Protein AF-N9P8R0-F1 (afdb_monomer)

Sequence (116 aa):
MLSPTLLALCLLIISNCFMTLAWYGHLKILHDAPIWQAILFSWCIALLEYSFMIPATKLLNQHGWSLGEMKITQEVVTLLVFVPFMIFVFKQPFKLDYIWAMLCLMGCVYFVFRHQ

Radius of gyration: 15.9 Å; Cα contacts (8 Å, |Δi|>4): 98; chains: 1; bounding box: 42×32×38 Å

Secondary structure (DSSP, 8-state):
---HHHHHHHHHHHHHHHHHHHHHHHHHHSTTS-HHHHHHHHHHHHHHHHHHHHHHHHHHHHTT--HHHHHHHHHHHHHHHHHHHHHHTS-PPP-THHHHHHHHHHHHHHHHHTT-

Structure (mmCIF, N/CA/C/O backbone):
data_AF-N9P8R0-F1
#
_entry.id   AF-N9P8R0-F1
#
loop_
_atom_site.group_PDB
_atom_site.id
_atom_site.type_symbol
_atom_site.label_atom_id
_atom_site.label_alt_id
_atom_site.label_comp_id
_atom_site.label_asym_id
_atom_site.label_entity_id
_atom_site.label_seq_id
_atom_site.pdbx_PDB_ins_code
_atom_site.Cartn_x
_atom_site.Cartn_y
_atom_site.Cartn_z
_atom_site.occupancy
_atom_site.B_iso_or_equiv
_atom_site.auth_seq_id
_atom_site.auth_comp_id
_atom_site.auth_asym_id
_atom_site.auth_atom_id
_atom_site.pdbx_PDB_model_num
ATOM 1 N N . MET A 1 1 ? -10.981 20.663 9.350 1.00 57.78 1 MET A N 1
ATOM 2 C CA . MET A 1 1 ? -9.962 19.765 9.937 1.00 57.78 1 MET A CA 1
ATOM 3 C C . MET A 1 1 ? -10.252 18.362 9.431 1.00 57.78 1 MET A C 1
ATOM 5 O O . MET A 1 1 ? -11.414 17.981 9.456 1.00 57.78 1 MET A O 1
ATOM 9 N N . LEU A 1 2 ? -9.263 17.650 8.882 1.00 70.94 2 LEU A N 1
ATOM 10 C CA . LEU A 1 2 ? -9.466 16.276 8.402 1.00 70.94 2 LEU A CA 1
ATOM 11 C C . LEU A 1 2 ? -9.808 15.379 9.604 1.00 70.94 2 LEU A C 1
ATOM 13 O O . LEU A 1 2 ? -9.200 15.551 10.661 1.00 70.94 2 LEU A O 1
ATOM 17 N N . SER A 1 3 ? -10.764 14.454 9.473 1.00 88.19 3 SER A N 1
ATOM 18 C CA . SER A 1 3 ? -11.025 13.508 10.562 1.00 88.19 3 SER A CA 1
ATOM 19 C C . SER A 1 3 ? -9.781 12.630 10.785 1.00 88.19 3 SER A C 1
ATOM 21 O O . SER A 1 3 ? -9.109 12.270 9.812 1.00 88.19 3 SER A O 1
ATOM 23 N N . PRO A 1 4 ? -9.442 12.274 12.036 1.00 87.69 4 PRO A N 1
ATOM 24 C CA . PRO A 1 4 ? -8.257 11.467 12.330 1.00 87.69 4 PRO A CA 1
ATOM 25 C C . PRO A 1 4 ? -8.222 10.136 11.567 1.00 87.69 4 PRO A C 1
ATOM 27 O O . PRO A 1 4 ? -7.179 9.732 11.060 1.00 87.69 4 PRO A O 1
ATOM 30 N N . THR A 1 5 ? -9.377 9.496 11.389 1.00 91.88 5 THR A N 1
ATOM 31 C CA . THR A 1 5 ? -9.510 8.270 10.593 1.00 91.88 5 THR A CA 1
ATOM 32 C C . THR A 1 5 ? -9.188 8.499 9.117 1.00 91.88 5 THR A C 1
ATOM 34 O O . THR A 1 5 ? -8.459 7.711 8.521 1.00 91.88 5 THR A O 1
ATOM 37 N N . LEU A 1 6 ? -9.672 9.595 8.520 1.00 93.81 6 LEU A N 1
ATOM 38 C CA . LEU A 1 6 ? -9.372 9.921 7.124 1.00 93.81 6 LEU A CA 1
ATOM 39 C C . LEU A 1 6 ? -7.881 10.227 6.936 1.00 93.81 6 LEU A C 1
ATOM 41 O O . LEU A 1 6 ? -7.286 9.791 5.954 1.00 93.81 6 LEU A O 1
ATOM 45 N N . LEU A 1 7 ? -7.260 10.911 7.902 1.00 95.62 7 LEU A N 1
ATOM 46 C CA . LEU A 1 7 ? -5.815 11.135 7.896 1.00 95.62 7 LEU A CA 1
ATOM 47 C C . LEU A 1 7 ? -5.048 9.810 7.927 1.00 95.62 7 LEU A C 1
ATOM 49 O O . LEU A 1 7 ? -4.136 9.621 7.126 1.00 95.62 7 LEU A O 1
ATOM 53 N N . ALA A 1 8 ? -5.438 8.882 8.803 1.00 96.12 8 ALA A N 1
ATOM 54 C CA . ALA A 1 8 ? -4.820 7.564 8.867 1.00 96.12 8 ALA A CA 1
ATOM 55 C C . ALA A 1 8 ? -4.968 6.789 7.550 1.00 96.12 8 ALA A C 1
ATOM 57 O O . ALA A 1 8 ? -3.988 6.223 7.080 1.00 96.12 8 ALA A O 1
ATOM 58 N N . LEU A 1 9 ? -6.143 6.809 6.912 1.00 96.50 9 LEU A N 1
ATOM 59 C CA . LEU A 1 9 ? -6.349 6.160 5.611 1.00 96.50 9 LEU A CA 1
ATOM 60 C C . LEU A 1 9 ? -5.449 6.755 4.520 1.00 96.50 9 LEU A C 1
ATOM 62 O O . LEU A 1 9 ? -4.824 6.004 3.774 1.00 96.50 9 LEU A O 1
ATOM 66 N N . CYS A 1 10 ? -5.314 8.083 4.457 1.00 96.94 10 CYS A N 1
ATOM 67 C CA . CYS A 1 10 ? -4.383 8.730 3.530 1.00 96.94 10 CYS A CA 1
ATOM 68 C C . CYS A 1 10 ? -2.933 8.283 3.775 1.00 96.94 10 CYS A C 1
ATOM 70 O O . CYS A 1 10 ? -2.215 7.971 2.827 1.00 96.94 10 CYS A O 1
ATOM 72 N N . LEU A 1 11 ? -2.510 8.210 5.041 1.00 97.44 11 LEU A N 1
ATOM 73 C CA . LEU A 1 11 ? -1.178 7.728 5.411 1.00 97.44 11 LEU A CA 1
ATOM 74 C C . LEU A 1 11 ? -0.977 6.252 5.037 1.00 97.44 11 LEU A C 1
ATOM 76 O O . LEU A 1 11 ? 0.088 5.907 4.531 1.00 97.44 11 LEU A O 1
ATOM 80 N N . LEU A 1 12 ? -1.989 5.397 5.227 1.00 97.81 12 LEU A N 1
ATOM 81 C CA . LEU A 1 12 ? -1.944 3.992 4.811 1.00 97.81 12 LEU A CA 1
ATOM 82 C C . LEU A 1 12 ? -1.805 3.858 3.293 1.00 97.81 12 LEU A C 1
ATOM 84 O O . LEU A 1 12 ? -1.004 3.050 2.840 1.00 97.81 12 LEU A O 1
ATOM 88 N N . ILE A 1 13 ? -2.527 4.661 2.507 1.00 98.06 13 ILE A N 1
ATOM 89 C CA . ILE A 1 13 ? -2.414 4.655 1.040 1.00 98.06 13 ILE A CA 1
ATOM 90 C C . ILE A 1 13 ? -1.000 5.060 0.611 1.00 98.06 13 ILE A C 1
ATOM 92 O O . ILE A 1 13 ? -0.380 4.365 -0.191 1.00 98.06 13 ILE A O 1
ATOM 96 N N . ILE A 1 14 ? -0.464 6.148 1.176 1.00 97.88 14 ILE A N 1
ATOM 97 C CA . ILE A 1 14 ? 0.902 6.611 0.884 1.00 97.88 14 ILE A CA 1
ATOM 98 C C . ILE A 1 14 ? 1.927 5.538 1.267 1.00 97.88 14 ILE A C 1
ATOM 100 O O . ILE A 1 14 ? 2.801 5.210 0.466 1.00 97.88 14 ILE A O 1
ATOM 104 N N . SER A 1 15 ? 1.797 4.965 2.465 1.00 98.19 15 SER A N 1
ATOM 105 C CA . SER A 1 15 ? 2.637 3.863 2.936 1.00 98.19 15 SER A CA 1
ATOM 106 C C . SER A 1 15 ? 2.600 2.691 1.954 1.00 98.19 15 SER A C 1
ATOM 108 O O . SER A 1 15 ? 3.643 2.222 1.509 1.00 98.19 15 SER A O 1
ATOM 110 N N . ASN A 1 16 ? 1.410 2.291 1.507 1.00 98.19 16 ASN A N 1
ATOM 111 C CA . ASN A 1 16 ? 1.247 1.156 0.612 1.00 98.19 16 ASN A CA 1
ATOM 112 C C . ASN A 1 16 ? 1.828 1.387 -0.794 1.00 98.19 16 ASN A C 1
ATOM 114 O O . ASN A 1 16 ? 2.343 0.455 -1.414 1.00 98.19 16 ASN A O 1
ATOM 118 N N . CYS A 1 17 ? 1.825 2.630 -1.287 1.00 97.44 17 CYS A N 1
ATOM 119 C CA . CYS A 1 17 ? 2.546 2.981 -2.511 1.00 97.44 17 CYS A CA 1
ATOM 120 C C . CYS A 1 17 ? 4.049 2.697 -2.362 1.00 97.44 17 CYS A C 1
ATOM 122 O O . CYS A 1 17 ? 4.646 2.082 -3.247 1.00 97.44 17 CYS A O 1
ATOM 124 N N . PHE A 1 18 ? 4.655 3.090 -1.235 1.00 97.69 18 PHE A N 1
ATOM 125 C CA . PHE A 1 18 ? 6.057 2.780 -0.943 1.00 97.69 18 PHE A CA 1
ATOM 126 C C . PHE A 1 18 ? 6.289 1.280 -0.744 1.00 97.69 18 PHE A C 1
ATOM 128 O O . PHE A 1 18 ? 7.241 0.756 -1.315 1.00 97.69 18 PHE A O 1
ATOM 135 N N . MET A 1 19 ? 5.398 0.575 -0.040 1.00 97.69 19 MET A N 1
ATOM 136 C CA . MET A 1 19 ? 5.453 -0.886 0.111 1.00 97.69 19 MET A CA 1
ATOM 137 C C . MET A 1 19 ? 5.494 -1.582 -1.255 1.00 97.69 19 MET A C 1
ATOM 139 O O . MET A 1 19 ? 6.378 -2.387 -1.542 1.00 97.69 19 MET A O 1
ATOM 143 N N . THR A 1 20 ? 4.568 -1.216 -2.143 1.00 96.88 20 THR A N 1
ATOM 144 C CA . THR A 1 20 ? 4.455 -1.789 -3.488 1.00 96.88 20 THR A CA 1
ATOM 145 C C . THR A 1 20 ? 5.710 -1.509 -4.324 1.00 96.88 20 THR A C 1
ATOM 147 O O . THR A 1 20 ? 6.206 -2.391 -5.030 1.00 96.88 20 THR A O 1
ATOM 150 N N . LEU A 1 21 ? 6.279 -0.304 -4.213 1.00 95.81 21 LEU A N 1
ATOM 151 C CA . LEU A 1 21 ? 7.545 0.045 -4.860 1.00 95.81 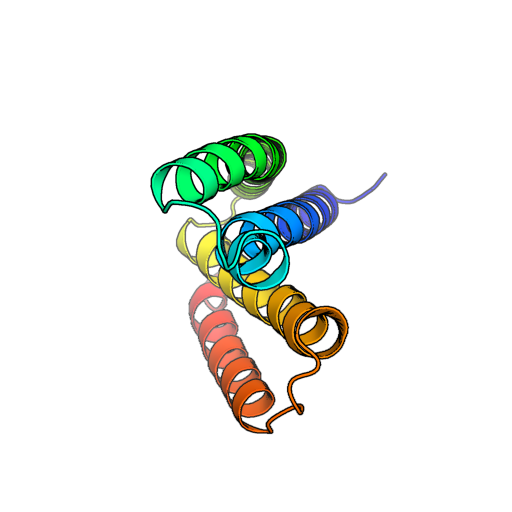21 LEU A CA 1
ATOM 152 C C . LEU A 1 21 ? 8.732 -0.737 -4.286 1.00 95.81 21 LEU A C 1
ATOM 154 O O . LEU A 1 21 ? 9.561 -1.210 -5.061 1.00 95.81 21 LEU A O 1
ATOM 158 N N . ALA A 1 22 ? 8.811 -0.903 -2.965 1.00 96.12 22 ALA A N 1
ATOM 159 C CA . ALA A 1 22 ? 9.861 -1.681 -2.316 1.00 96.12 22 ALA A CA 1
ATOM 160 C C . ALA A 1 22 ? 9.810 -3.149 -2.763 1.00 96.12 22 ALA A C 1
ATOM 162 O O . ALA A 1 22 ? 10.829 -3.734 -3.115 1.00 96.12 22 ALA A O 1
ATOM 163 N N . TRP A 1 23 ? 8.618 -3.744 -2.811 1.00 96.00 23 TRP A N 1
ATOM 164 C CA . TRP A 1 23 ? 8.470 -5.167 -3.114 1.00 96.00 23 TRP A CA 1
ATOM 165 C C . TRP A 1 23 ? 8.648 -5.483 -4.595 1.00 96.00 23 TRP A C 1
ATOM 167 O O . TRP A 1 23 ? 9.247 -6.502 -4.927 1.00 96.00 23 TRP A O 1
ATOM 177 N N . TYR A 1 24 ? 8.156 -4.625 -5.492 1.00 95.38 24 TYR A N 1
ATOM 178 C CA . TYR A 1 24 ? 8.090 -4.947 -6.921 1.00 95.38 24 TYR A CA 1
ATOM 179 C C . TYR A 1 24 ? 8.895 -4.003 -7.813 1.00 95.38 24 TYR A C 1
ATOM 181 O O . TYR A 1 24 ? 9.247 -4.376 -8.927 1.00 95.38 24 TYR A O 1
ATOM 189 N N . GLY A 1 25 ? 9.226 -2.789 -7.369 1.00 92.56 25 GLY A N 1
ATOM 190 C CA . GLY A 1 25 ? 9.905 -1.791 -8.204 1.00 92.5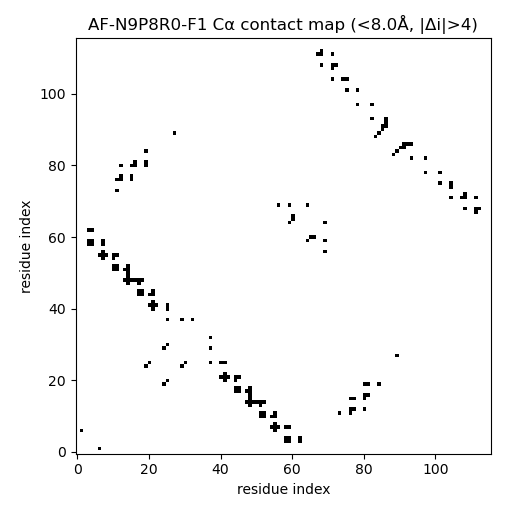6 25 GLY A CA 1
ATOM 191 C C . GLY A 1 25 ? 11.258 -2.266 -8.743 1.00 92.56 25 GLY A C 1
ATOM 192 O O . GLY A 1 25 ? 11.584 -2.015 -9.908 1.00 92.56 25 GLY A O 1
ATOM 193 N N . HIS A 1 26 ? 12.009 -3.026 -7.941 1.00 92.81 26 HIS A N 1
ATOM 194 C CA . HIS A 1 26 ? 13.291 -3.598 -8.354 1.00 92.81 26 HIS A CA 1
ATOM 195 C C . HIS A 1 26 ? 13.147 -4.574 -9.536 1.00 92.81 26 HIS A C 1
ATOM 197 O O . HIS A 1 26 ? 14.024 -4.602 -10.390 1.00 92.81 26 HIS A O 1
ATOM 203 N N . LEU A 1 27 ? 12.018 -5.287 -9.661 1.00 91.94 27 LEU A N 1
ATOM 204 C CA . LEU A 1 27 ? 11.763 -6.204 -10.782 1.00 91.94 27 LEU A CA 1
ATOM 205 C C . LEU A 1 27 ? 11.673 -5.480 -12.128 1.00 91.94 27 LEU A C 1
ATOM 207 O O . LEU A 1 27 ? 11.865 -6.094 -13.170 1.00 91.94 27 LEU A O 1
ATOM 211 N N . LYS A 1 28 ? 11.354 -4.182 -12.120 1.00 87.62 28 LYS A N 1
ATOM 212 C CA . LYS A 1 28 ? 11.259 -3.378 -13.340 1.00 87.62 28 LYS A CA 1
ATOM 213 C C . LYS A 1 28 ? 12.533 -2.581 -13.618 1.00 87.62 28 LYS A C 1
ATOM 215 O O . LYS A 1 28 ? 12.932 -2.463 -14.771 1.00 87.62 28 LYS A O 1
ATOM 220 N N . ILE A 1 29 ? 13.145 -2.004 -12.584 1.00 86.12 29 ILE A N 1
ATOM 221 C CA . ILE A 1 29 ? 14.240 -1.025 -12.728 1.00 86.12 29 ILE A CA 1
ATOM 222 C C . ILE A 1 29 ? 15.617 -1.672 -12.514 1.00 86.12 29 ILE A C 1
ATOM 224 O O . ILE A 1 29 ? 16.584 -1.281 -13.157 1.00 86.12 29 ILE A O 1
ATOM 228 N N . LEU A 1 30 ? 15.704 -2.674 -11.638 1.00 85.75 30 LEU A N 1
ATOM 229 C CA . LEU A 1 30 ? 16.936 -3.350 -11.218 1.00 85.75 30 LEU A CA 1
ATOM 230 C C . LEU A 1 30 ? 16.911 -4.848 -11.589 1.00 85.75 30 LEU A C 1
ATOM 232 O O . LEU A 1 30 ? 17.459 -5.673 -10.866 1.00 85.75 30 LEU A O 1
ATOM 236 N N . HIS A 1 31 ? 16.263 -5.215 -12.698 1.00 84.00 31 HIS A N 1
ATOM 237 C CA . HIS A 1 31 ? 16.056 -6.624 -13.062 1.00 84.00 31 HIS A CA 1
ATOM 238 C C . HIS A 1 31 ? 17.362 -7.405 -13.294 1.00 84.00 31 HIS A C 1
ATOM 240 O O . HIS A 1 31 ? 17.426 -8.579 -12.946 1.00 84.00 31 HIS A O 1
ATOM 246 N N . ASP A 1 32 ? 18.406 -6.741 -13.800 1.00 90.31 32 ASP A N 1
ATOM 247 C CA . ASP A 1 32 ? 19.745 -7.321 -13.990 1.00 90.31 32 ASP A CA 1
ATOM 248 C C . ASP A 1 32 ? 20.686 -7.089 -12.794 1.00 90.31 32 ASP A C 1
ATOM 250 O O . ASP A 1 32 ? 21.842 -7.522 -12.798 1.00 90.31 32 ASP A O 1
ATOM 254 N N . ALA A 1 33 ? 20.233 -6.361 -11.769 1.00 88.44 33 ALA A N 1
ATOM 255 C CA . ALA A 1 33 ? 21.074 -6.031 -10.631 1.00 88.44 33 ALA A CA 1
ATOM 256 C C . ALA A 1 33 ? 21.270 -7.253 -9.714 1.00 88.44 33 ALA A C 1
ATOM 258 O O . ALA A 1 33 ? 20.361 -8.070 -9.544 1.00 88.44 33 ALA A O 1
ATOM 259 N N . PRO A 1 34 ? 22.423 -7.364 -9.033 1.00 94.06 34 PRO A N 1
ATOM 260 C CA . PRO A 1 34 ? 22.618 -8.359 -7.989 1.00 94.06 34 PRO A CA 1
ATOM 261 C C . PRO A 1 34 ? 21.554 -8.252 -6.889 1.00 94.06 34 PRO A C 1
ATOM 263 O O . PRO A 1 34 ? 21.198 -7.152 -6.461 1.00 94.06 34 PRO A O 1
ATOM 266 N N . ILE A 1 35 ? 21.134 -9.396 -6.341 1.00 94.31 35 ILE A N 1
ATOM 267 C CA . ILE A 1 35 ? 20.098 -9.482 -5.293 1.00 94.31 35 ILE A CA 1
ATOM 268 C C . ILE A 1 35 ? 20.393 -8.551 -4.107 1.00 94.31 35 ILE A C 1
ATOM 270 O O . ILE A 1 35 ? 19.484 -7.918 -3.574 1.00 94.31 35 ILE A O 1
ATOM 274 N N . TRP A 1 36 ? 21.662 -8.410 -3.710 1.00 94.81 36 TRP A N 1
ATOM 275 C CA . TRP A 1 36 ? 22.037 -7.542 -2.591 1.00 94.81 36 TRP A CA 1
ATOM 276 C C . TRP A 1 36 ? 21.707 -6.060 -2.848 1.00 94.81 36 TRP A C 1
ATOM 278 O O . TRP A 1 36 ? 21.311 -5.362 -1.916 1.00 94.81 36 TRP A O 1
ATOM 288 N N . GLN A 1 37 ? 21.810 -5.586 -4.098 1.00 93.88 37 GLN A N 1
ATOM 289 C CA . GLN A 1 37 ? 21.448 -4.213 -4.470 1.00 93.88 37 GLN A CA 1
ATOM 290 C C . GLN A 1 37 ? 19.935 -4.019 -4.421 1.00 93.88 37 GLN A C 1
ATOM 292 O O . GLN A 1 37 ? 19.464 -3.022 -3.875 1.00 93.88 37 GLN A O 1
ATOM 297 N N . ALA A 1 38 ? 19.176 -4.994 -4.934 1.00 94.88 38 ALA A N 1
ATOM 298 C CA . ALA A 1 38 ? 17.719 -4.981 -4.864 1.00 94.88 38 ALA A CA 1
ATOM 299 C C . ALA A 1 38 ? 17.228 -4.949 -3.407 1.00 94.88 38 ALA A C 1
ATOM 301 O O . ALA A 1 38 ? 16.359 -4.141 -3.077 1.00 94.88 38 ALA A O 1
ATOM 302 N N . ILE A 1 39 ? 17.823 -5.754 -2.517 1.00 96.06 39 ILE A N 1
ATOM 303 C CA . ILE A 1 39 ? 17.496 -5.761 -1.082 1.00 96.06 39 ILE A CA 1
ATOM 304 C C . ILE A 1 39 ? 17.790 -4.398 -0.448 1.00 96.06 39 ILE A C 1
ATOM 306 O O . ILE A 1 39 ? 16.910 -3.829 0.196 1.00 96.06 39 ILE A O 1
ATOM 310 N N . LEU A 1 40 ? 18.996 -3.854 -0.650 1.00 96.12 40 LEU A N 1
ATOM 311 C CA . LEU A 1 40 ? 19.401 -2.586 -0.037 1.00 96.12 40 LEU A CA 1
ATOM 312 C C . LEU A 1 40 ? 18.504 -1.425 -0.490 1.00 96.12 40 LEU A C 1
ATOM 314 O O . LEU A 1 40 ? 18.039 -0.640 0.334 1.00 96.12 40 LEU A O 1
ATOM 318 N N . PHE A 1 41 ? 18.210 -1.349 -1.788 1.00 93.88 41 PHE A N 1
ATOM 319 C CA . PHE A 1 41 ? 17.315 -0.334 -2.338 1.00 93.88 41 PHE A CA 1
ATOM 320 C C . PHE A 1 41 ? 15.887 -0.468 -1.788 1.00 93.88 41 PHE A C 1
ATOM 322 O O . PHE A 1 41 ? 15.277 0.524 -1.385 1.00 93.88 41 PHE A O 1
ATOM 329 N N . SER A 1 42 ? 15.374 -1.698 -1.700 1.00 95.81 42 SER A N 1
ATOM 330 C CA . SER A 1 42 ? 14.043 -1.972 -1.144 1.00 95.81 42 SER A CA 1
ATOM 331 C C . SER A 1 42 ? 13.956 -1.581 0.332 1.00 95.81 42 SER A C 1
ATOM 333 O O . SER A 1 42 ? 12.947 -1.025 0.756 1.00 95.81 42 SER A O 1
ATOM 335 N N . TRP A 1 43 ? 15.021 -1.789 1.113 1.00 96.94 43 TRP A N 1
ATOM 336 C CA . TRP A 1 43 ? 15.099 -1.333 2.504 1.00 96.94 43 TRP A CA 1
ATOM 337 C C . TRP A 1 43 ? 15.056 0.189 2.632 1.00 96.94 43 TRP A C 1
ATOM 339 O O . TRP A 1 43 ? 14.339 0.702 3.489 1.00 96.94 43 TRP A O 1
ATOM 349 N N . CYS A 1 44 ? 15.762 0.926 1.768 1.00 96.31 44 CYS A N 1
ATOM 350 C CA . CYS A 1 44 ? 15.688 2.389 1.759 1.00 96.31 44 CYS A CA 1
ATOM 351 C C . CYS A 1 44 ? 14.255 2.888 1.519 1.00 96.31 44 CYS A C 1
ATOM 353 O O . CYS A 1 44 ? 13.819 3.837 2.169 1.00 96.31 44 CYS A O 1
ATOM 355 N N . ILE A 1 45 ? 13.505 2.231 0.629 1.00 96.94 45 ILE A N 1
ATOM 356 C CA . ILE A 1 45 ? 12.096 2.563 0.377 1.00 96.94 45 ILE A CA 1
ATOM 357 C C . ILE A 1 45 ? 11.211 2.150 1.560 1.00 96.94 45 ILE A C 1
ATOM 359 O O . ILE A 1 45 ? 10.344 2.923 1.967 1.00 96.94 45 ILE A O 1
ATOM 363 N N . ALA A 1 46 ? 11.447 0.978 2.151 1.00 97.12 46 ALA A N 1
ATOM 364 C CA . ALA A 1 46 ? 10.688 0.500 3.305 1.00 97.12 46 ALA A CA 1
ATOM 365 C C . ALA A 1 46 ? 10.796 1.461 4.506 1.00 97.12 46 ALA A C 1
ATOM 367 O O . ALA A 1 46 ? 9.833 1.651 5.242 1.00 97.12 46 ALA A O 1
ATOM 368 N N . LEU A 1 47 ? 11.930 2.148 4.694 1.00 97.19 47 LEU A N 1
ATOM 369 C CA . LEU A 1 47 ? 12.042 3.191 5.724 1.00 97.19 47 LEU A CA 1
ATOM 370 C C . LEU A 1 47 ? 11.029 4.335 5.518 1.00 97.19 47 LEU A C 1
ATOM 372 O O . LEU A 1 47 ? 10.438 4.822 6.488 1.00 97.19 47 LEU A O 1
ATOM 376 N N . LEU A 1 48 ? 10.783 4.742 4.267 1.00 96.88 48 LEU A N 1
ATOM 377 C CA . LEU A 1 48 ? 9.741 5.722 3.947 1.00 96.88 48 LEU A CA 1
ATOM 378 C C . LEU A 1 48 ? 8.347 5.145 4.196 1.00 96.88 48 LEU A C 1
ATOM 380 O O . LEU A 1 48 ? 7.543 5.803 4.847 1.00 96.88 48 LEU A O 1
ATOM 384 N N . GLU A 1 49 ? 8.079 3.910 3.766 1.00 97.69 49 GLU A N 1
ATOM 385 C CA . GLU A 1 49 ? 6.825 3.200 4.063 1.00 97.69 49 GLU A CA 1
ATOM 386 C C . GLU A 1 49 ? 6.494 3.242 5.565 1.00 97.69 49 GLU A C 1
ATOM 388 O O . GLU A 1 49 ? 5.396 3.675 5.942 1.00 97.69 49 GLU A O 1
ATOM 393 N N . TYR A 1 50 ? 7.446 2.852 6.423 1.00 97.62 50 TYR A N 1
ATOM 394 C CA . TYR A 1 50 ? 7.263 2.809 7.877 1.00 97.62 50 TYR A CA 1
ATOM 395 C C . TYR A 1 50 ? 7.035 4.189 8.495 1.00 97.62 50 TYR A C 1
ATOM 397 O O . TYR A 1 50 ? 6.287 4.308 9.471 1.00 97.62 50 TYR A O 1
ATOM 405 N N . SER A 1 51 ? 7.611 5.237 7.899 1.00 97.62 51 SER A N 1
ATOM 406 C CA . SER A 1 51 ? 7.420 6.623 8.341 1.00 97.62 51 SER A CA 1
ATOM 407 C C . SER A 1 51 ? 5.957 7.077 8.248 1.00 97.62 51 SER A C 1
ATOM 409 O O . SER A 1 51 ? 5.547 7.942 9.016 1.00 97.62 51 SER A O 1
ATOM 411 N N . PHE A 1 52 ? 5.151 6.469 7.367 1.00 97.75 52 PHE A N 1
ATOM 412 C CA . PHE A 1 52 ? 3.704 6.717 7.260 1.00 97.75 52 PHE A CA 1
ATOM 413 C C . PHE A 1 52 ? 2.863 5.630 7.945 1.00 97.75 52 PHE A C 1
ATOM 415 O O . PHE A 1 52 ? 1.844 5.938 8.569 1.00 97.75 52 PHE A O 1
ATOM 422 N N . MET A 1 53 ? 3.312 4.372 7.893 1.00 97.69 53 MET A N 1
ATOM 423 C CA . MET A 1 53 ? 2.634 3.220 8.499 1.00 97.69 53 MET A CA 1
ATOM 424 C C . MET A 1 53 ? 2.466 3.363 10.016 1.00 97.69 53 MET A C 1
ATOM 426 O O . MET A 1 53 ? 1.387 3.125 10.571 1.00 97.69 53 MET A O 1
ATOM 430 N N . ILE A 1 54 ? 3.546 3.747 10.705 1.00 97.75 54 ILE A N 1
ATOM 431 C CA . ILE A 1 54 ? 3.580 3.805 12.170 1.00 97.75 54 ILE A CA 1
ATOM 432 C C . ILE A 1 54 ? 2.661 4.922 12.697 1.00 97.75 54 ILE A C 1
ATOM 434 O O . ILE A 1 54 ? 1.848 4.641 13.581 1.00 97.75 54 ILE A O 1
ATOM 438 N N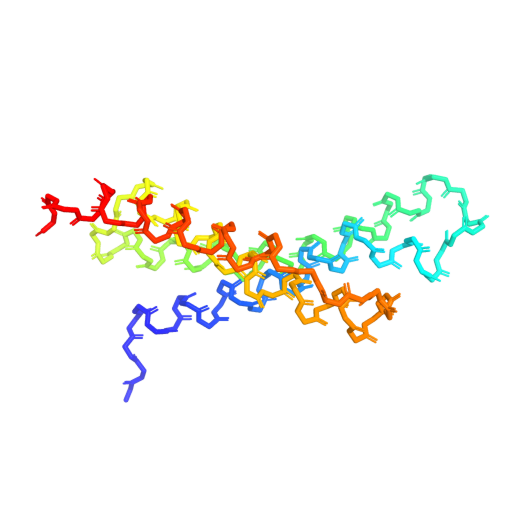 . PRO A 1 55 ? 2.694 6.163 12.167 1.00 97.31 55 PRO A N 1
ATOM 439 C CA . PRO A 1 55 ? 1.734 7.190 12.567 1.00 97.31 55 PRO A CA 1
ATOM 440 C C . PRO A 1 55 ? 0.280 6.814 12.269 1.00 97.31 55 PRO A C 1
ATOM 442 O O . PRO A 1 55 ? -0.583 7.078 13.104 1.00 97.31 55 PRO A O 1
ATOM 445 N N . ALA A 1 56 ? 0.002 6.177 11.125 1.00 97.25 56 ALA A N 1
ATOM 446 C CA . ALA A 1 56 ? -1.357 5.789 10.749 1.00 97.25 56 ALA A CA 1
ATOM 447 C C . ALA A 1 56 ? -1.969 4.794 11.743 1.00 97.25 56 ALA A C 1
ATOM 449 O O . ALA A 1 56 ? -3.054 5.024 12.275 1.00 97.25 56 ALA A O 1
ATOM 450 N N . THR A 1 57 ? -1.250 3.711 12.037 1.00 97.19 57 THR A N 1
ATOM 451 C CA . THR A 1 57 ? -1.713 2.675 12.974 1.00 97.19 57 THR A CA 1
ATOM 452 C C . THR A 1 57 ? -1.819 3.211 14.398 1.00 97.19 57 THR A C 1
ATOM 454 O O . THR A 1 57 ? -2.805 2.947 15.084 1.00 97.19 57 THR A O 1
ATOM 457 N N . LYS A 1 58 ? -0.871 4.052 14.830 1.00 96.88 58 LYS A N 1
ATOM 458 C CA . LYS A 1 58 ? -0.940 4.724 16.133 1.00 96.88 58 LYS A CA 1
ATOM 459 C C . LYS A 1 58 ? -2.170 5.626 16.250 1.00 96.88 58 LYS A C 1
ATOM 461 O O . LYS A 1 58 ? -2.822 5.615 17.292 1.00 96.88 58 LYS A O 1
ATOM 466 N N . LEU A 1 59 ? -2.503 6.370 15.194 1.00 96.44 59 LEU A N 1
ATOM 467 C CA . LEU A 1 59 ? -3.673 7.245 15.167 1.00 96.44 59 LEU A CA 1
ATOM 468 C C . LEU A 1 59 ? -4.978 6.444 15.226 1.00 96.44 59 LEU A C 1
ATOM 470 O O . LEU A 1 59 ? -5.853 6.788 16.013 1.00 96.44 59 LEU A O 1
ATOM 474 N N . LEU A 1 60 ? -5.096 5.356 14.460 1.00 95.50 60 LEU A N 1
ATOM 475 C CA . LEU A 1 60 ? -6.265 4.467 14.516 1.00 95.50 60 LEU A CA 1
ATOM 476 C C . LEU A 1 60 ? -6.430 3.841 15.906 1.00 95.50 60 LEU A C 1
ATOM 478 O O . LEU A 1 60 ? -7.528 3.856 16.459 1.00 95.50 60 LEU A O 1
ATOM 482 N N . ASN A 1 61 ? -5.334 3.379 16.515 1.00 95.75 61 ASN A N 1
ATOM 483 C CA . ASN A 1 61 ? -5.353 2.801 17.859 1.00 95.75 61 ASN A CA 1
ATOM 484 C C . ASN A 1 61 ? -5.849 3.803 18.914 1.00 95.75 61 ASN A C 1
ATOM 486 O O . ASN A 1 61 ? -6.634 3.455 19.790 1.00 95.75 61 ASN A O 1
ATOM 490 N N . GLN A 1 62 ? -5.437 5.072 18.812 1.00 95.00 62 GLN A N 1
ATOM 491 C CA . GLN A 1 62 ? -5.922 6.143 19.693 1.00 95.00 62 GLN A CA 1
ATOM 492 C C . GLN A 1 62 ? -7.428 6.412 19.552 1.00 95.00 62 GLN A C 1
ATOM 494 O O . GLN A 1 62 ? -8.031 6.948 20.476 1.00 95.00 62 GLN A O 1
ATOM 499 N N . HIS A 1 63 ? -8.032 6.030 18.424 1.00 92.69 63 HIS A N 1
ATOM 500 C CA . HIS A 1 63 ? -9.457 6.201 18.136 1.00 92.69 63 HIS A CA 1
ATOM 501 C C . HIS A 1 63 ? -10.263 4.908 18.333 1.00 92.69 63 HIS A C 1
ATOM 503 O O . HIS A 1 63 ? -11.377 4.802 17.829 1.00 92.69 63 HIS A O 1
ATOM 509 N N . GLY A 1 64 ? -9.713 3.931 19.062 1.00 92.81 64 GLY A N 1
ATOM 510 C CA . GLY A 1 64 ? -10.438 2.729 19.478 1.00 92.81 64 GLY A CA 1
ATOM 511 C C . GLY A 1 64 ? -10.509 1.615 18.435 1.00 92.81 64 GLY A C 1
ATOM 512 O O . GLY A 1 64 ? -11.255 0.660 18.636 1.00 92.81 64 GLY A O 1
ATOM 513 N N . TRP A 1 65 ? -9.740 1.707 17.347 1.00 94.88 65 TRP A N 1
ATOM 514 C CA . TRP A 1 65 ? -9.667 0.621 16.372 1.00 94.88 65 TRP A CA 1
ATOM 515 C C . TRP A 1 65 ? -8.937 -0.586 16.963 1.00 94.88 65 TRP A C 1
ATOM 517 O O . TRP A 1 65 ? -7.910 -0.437 17.629 1.00 94.88 65 TRP A O 1
ATOM 527 N N . SER A 1 66 ? -9.430 -1.788 16.683 1.00 94.94 66 SER A N 1
ATOM 528 C CA . SER A 1 66 ? -8.761 -3.033 17.056 1.00 94.94 66 SER A CA 1
ATOM 529 C C . SER A 1 66 ? -7.623 -3.376 16.087 1.00 94.94 66 SER A C 1
ATOM 531 O O . SER A 1 66 ? -7.585 -2.934 14.935 1.00 94.94 66 SER A O 1
ATOM 533 N N . LEU A 1 67 ? -6.675 -4.212 16.527 1.00 94.31 67 LEU A N 1
ATOM 534 C CA . LEU A 1 67 ? -5.584 -4.684 15.660 1.00 94.31 67 LEU A CA 1
ATOM 535 C C . LEU A 1 67 ? -6.110 -5.412 14.412 1.00 94.31 67 LEU A C 1
ATOM 537 O O . LEU A 1 67 ? -5.535 -5.281 13.331 1.00 94.31 67 LEU A O 1
ATOM 541 N N . GLY A 1 68 ? -7.215 -6.153 14.557 1.00 94.31 68 GLY A N 1
ATOM 542 C CA . GLY A 1 68 ? -7.866 -6.853 13.450 1.00 94.31 68 GLY A CA 1
ATOM 543 C C . GLY A 1 68 ? -8.408 -5.885 12.400 1.00 94.31 68 GLY A C 1
ATOM 544 O O . GLY A 1 68 ? -8.134 -6.051 11.213 1.00 94.31 68 GLY A O 1
ATOM 545 N N . GLU A 1 69 ? -9.113 -4.839 12.831 1.00 94.44 69 GLU A N 1
ATOM 546 C CA . GLU A 1 69 ? -9.668 -3.807 11.945 1.00 94.44 69 GLU A CA 1
ATOM 547 C C . GLU A 1 69 ? -8.580 -3.072 11.169 1.00 94.44 69 GLU A C 1
ATOM 549 O O . GLU A 1 69 ? -8.696 -2.895 9.953 1.00 94.44 69 GLU A O 1
ATOM 554 N N . MET A 1 70 ? -7.492 -2.692 11.847 1.00 96.00 70 MET A N 1
ATOM 555 C CA . MET A 1 70 ? -6.349 -2.046 11.200 1.00 96.00 70 MET A CA 1
ATOM 556 C C . MET A 1 70 ? -5.729 -2.956 10.142 1.00 96.00 70 MET A C 1
ATOM 558 O O . MET A 1 70 ? -5.476 -2.509 9.024 1.00 96.00 70 MET A O 1
ATOM 562 N N . LYS A 1 71 ? -5.516 -4.239 10.464 1.00 96.00 71 LYS A N 1
ATOM 563 C CA . LYS A 1 71 ? -4.905 -5.194 9.535 1.00 96.00 71 LYS A CA 1
ATOM 564 C C . LYS A 1 71 ? -5.785 -5.442 8.313 1.00 96.00 71 LYS A C 1
ATOM 566 O O . LYS A 1 71 ? -5.288 -5.365 7.196 1.00 96.00 71 LYS A O 1
ATOM 571 N N . ILE A 1 72 ? -7.084 -5.685 8.494 1.00 96.19 72 ILE A N 1
ATOM 572 C CA . ILE A 1 72 ? -7.994 -5.887 7.356 1.00 96.19 72 ILE A CA 1
ATOM 573 C C . ILE A 1 72 ? -8.090 -4.628 6.495 1.00 96.19 72 ILE A C 1
ATOM 575 O O . ILE A 1 72 ? -8.048 -4.718 5.271 1.00 96.19 72 ILE A O 1
ATOM 579 N N . THR A 1 73 ? -8.138 -3.450 7.113 1.00 96.06 73 THR A N 1
ATOM 580 C CA . THR A 1 73 ? -8.136 -2.181 6.374 1.00 96.06 73 THR A CA 1
ATOM 581 C C . THR A 1 73 ? -6.859 -2.009 5.561 1.00 96.06 73 THR A C 1
ATOM 583 O O . THR A 1 73 ? -6.916 -1.562 4.418 1.00 96.06 73 THR A O 1
ATOM 586 N N . GLN A 1 74 ? -5.710 -2.423 6.100 1.00 96.50 74 GLN A N 1
ATOM 587 C CA . GLN A 1 74 ? -4.462 -2.450 5.344 1.00 96.50 74 GLN A CA 1
ATOM 588 C C . GLN A 1 74 ? -4.513 -3.403 4.155 1.00 96.50 74 GLN A C 1
ATOM 590 O O . GLN A 1 74 ? -4.068 -3.008 3.089 1.00 96.50 74 GLN A O 1
ATOM 595 N N . GLU A 1 75 ? -5.079 -4.605 4.283 1.00 96.88 75 GLU A N 1
ATOM 596 C CA . GLU A 1 75 ? -5.216 -5.528 3.143 1.00 96.88 75 GLU A CA 1
ATOM 597 C C . GLU A 1 75 ? -6.113 -4.955 2.036 1.00 96.88 75 GLU A C 1
ATOM 599 O O . GLU A 1 75 ? -5.801 -5.079 0.850 1.00 96.88 75 GLU A O 1
ATOM 604 N N . VAL A 1 76 ? -7.190 -4.257 2.410 1.00 96.75 76 VAL A N 1
ATOM 605 C CA . VAL A 1 76 ? -8.039 -3.534 1.451 1.00 96.75 76 VAL A CA 1
ATOM 606 C C . VAL A 1 76 ? -7.237 -2.444 0.739 1.00 96.75 76 VAL A C 1
ATOM 608 O O . VAL A 1 76 ? -7.251 -2.376 -0.490 1.00 96.75 76 VAL A O 1
ATOM 611 N N . VAL A 1 77 ? -6.496 -1.617 1.484 1.00 97.12 77 VAL A N 1
ATOM 612 C CA . VAL A 1 77 ? -5.630 -0.575 0.907 1.00 97.12 77 VAL A CA 1
ATOM 613 C C . VAL A 1 77 ? -4.547 -1.186 0.014 1.00 97.12 77 VAL A C 1
ATOM 615 O O . VAL A 1 77 ? -4.301 -0.665 -1.072 1.00 97.12 77 VAL A O 1
ATOM 618 N N . THR A 1 78 ? -3.955 -2.313 0.416 1.00 96.75 78 THR A N 1
ATOM 619 C CA . THR A 1 78 ? -2.971 -3.055 -0.377 1.00 96.75 78 THR A CA 1
ATOM 620 C C . THR A 1 78 ? -3.529 -3.429 -1.729 1.00 96.75 78 THR A C 1
ATOM 622 O O . THR A 1 78 ? -2.912 -3.128 -2.747 1.00 96.75 78 THR A O 1
ATOM 625 N N . LEU A 1 79 ? -4.713 -4.040 -1.773 1.00 95.75 79 LEU A N 1
ATOM 626 C CA . LEU A 1 79 ? -5.291 -4.453 -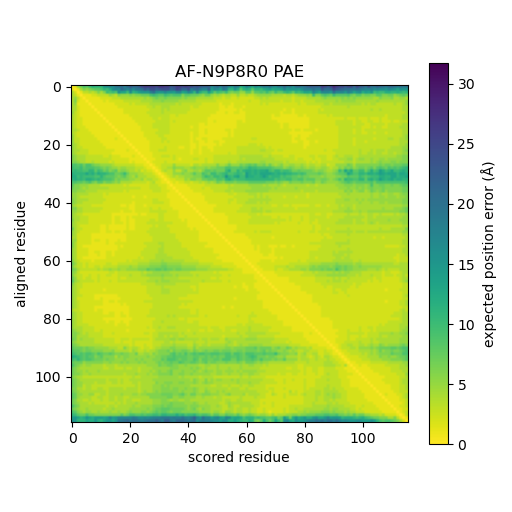3.044 1.00 95.75 79 LEU A CA 1
ATOM 627 C C . LEU A 1 79 ? -5.675 -3.243 -3.912 1.00 95.75 79 LEU A C 1
ATOM 629 O O . LEU A 1 79 ? -5.416 -3.245 -5.118 1.00 95.75 79 LEU A O 1
ATOM 633 N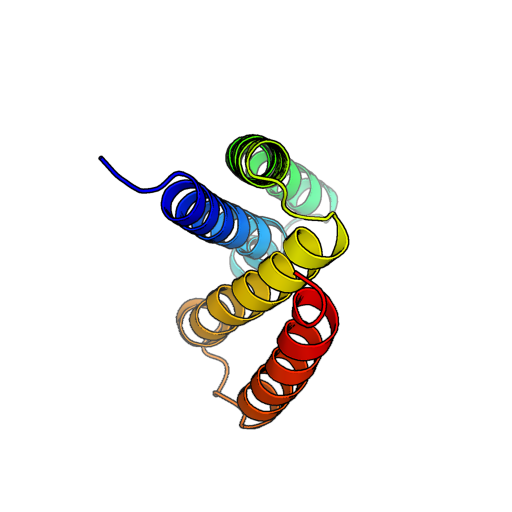 N . LEU A 1 80 ? -6.217 -2.187 -3.295 1.00 95.75 80 LEU A N 1
ATOM 634 C CA . LEU A 1 80 ? -6.579 -0.939 -3.974 1.00 95.75 80 LEU A CA 1
ATOM 635 C C . LEU A 1 80 ? -5.382 -0.217 -4.598 1.00 95.75 80 LEU A C 1
ATOM 637 O O . LEU A 1 80 ? -5.538 0.385 -5.656 1.00 95.75 80 LEU A O 1
ATOM 64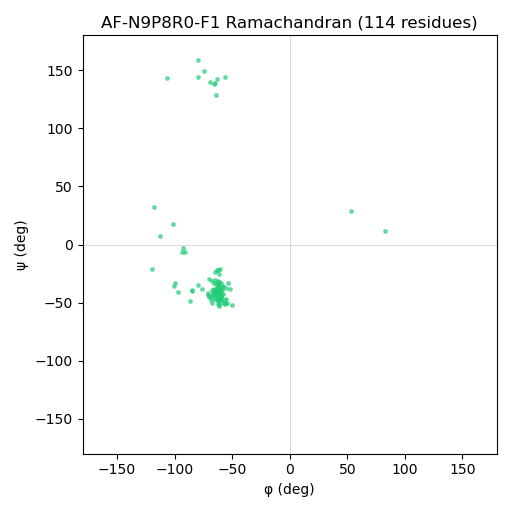1 N N . VAL A 1 81 ? -4.208 -0.258 -3.968 1.00 97.00 81 VAL A N 1
ATOM 642 C CA . VAL A 1 81 ? -2.981 0.366 -4.492 1.00 97.00 81 VAL A CA 1
ATOM 643 C C . VAL A 1 81 ? -2.264 -0.558 -5.478 1.00 97.00 81 VAL A C 1
ATOM 645 O O . VAL A 1 81 ? -1.789 -0.109 -6.525 1.00 97.00 81 VAL A O 1
ATOM 648 N N . PHE A 1 82 ? -2.234 -1.859 -5.191 1.00 95.81 82 PHE A N 1
ATOM 649 C CA . PHE A 1 82 ? -1.543 -2.848 -6.010 1.00 95.81 82 PHE A CA 1
ATOM 650 C C . PHE A 1 82 ? -2.164 -3.009 -7.403 1.00 95.81 82 PHE A C 1
ATOM 652 O O . PHE A 1 82 ? -1.435 -3.104 -8.390 1.00 95.81 82 PHE A O 1
ATOM 659 N N . VAL A 1 83 ? -3.497 -3.016 -7.517 1.00 94.94 83 VAL A N 1
ATOM 660 C CA . VAL A 1 83 ? -4.175 -3.213 -8.810 1.00 94.94 83 VAL A CA 1
ATOM 661 C C . VAL A 1 83 ? -3.824 -2.106 -9.824 1.00 94.94 83 VAL A C 1
ATOM 663 O O . VAL A 1 83 ? -3.335 -2.444 -10.906 1.00 94.94 83 VAL A O 1
ATOM 666 N N . PRO A 1 84 ? -3.972 -0.800 -9.517 1.00 94.19 84 PRO A N 1
ATOM 667 C CA . PRO A 1 84 ? -3.498 0.274 -10.389 1.00 94.19 84 PRO A CA 1
ATOM 668 C C . PRO A 1 84 ? -2.000 0.185 -10.677 1.00 94.19 84 PRO A C 1
ATOM 670 O O . PRO A 1 84 ? -1.588 0.354 -11.823 1.00 94.19 84 PRO A O 1
ATOM 673 N N . PHE A 1 85 ? -1.175 -0.108 -9.667 1.00 94.06 85 PHE A N 1
ATOM 674 C CA . PHE A 1 85 ? 0.268 -0.246 -9.854 1.00 94.06 85 PHE A CA 1
ATOM 675 C C . PHE A 1 85 ? 0.605 -1.314 -10.901 1.00 94.06 85 PHE A C 1
ATOM 677 O O . PHE A 1 85 ? 1.368 -1.067 -11.831 1.00 94.06 85 PHE A O 1
ATOM 684 N N . MET A 1 86 ? -0.001 -2.488 -10.810 1.00 94.44 86 MET A N 1
ATOM 685 C CA . MET A 1 86 ? 0.217 -3.582 -11.750 1.00 94.44 86 MET A CA 1
ATOM 686 C C . MET A 1 86 ? -0.247 -3.234 -13.178 1.00 94.44 86 MET A C 1
ATOM 688 O O . MET A 1 86 ? 0.475 -3.507 -14.141 1.00 94.44 86 MET A O 1
ATOM 692 N N . ILE A 1 87 ? -1.398 -2.568 -13.327 1.00 94.06 87 ILE A N 1
ATOM 693 C CA . ILE A 1 87 ? -1.919 -2.140 -14.636 1.00 94.06 87 ILE A CA 1
ATOM 694 C C . ILE A 1 87 ? -1.022 -1.062 -15.255 1.00 94.06 87 ILE A C 1
ATOM 696 O O . ILE A 1 87 ? -0.623 -1.173 -16.411 1.00 94.06 87 ILE A O 1
ATOM 700 N N . PHE A 1 88 ? -0.681 -0.009 -14.510 1.00 93.12 88 PHE A N 1
ATOM 701 C CA . PHE A 1 88 ? 0.023 1.148 -15.069 1.00 93.12 88 PHE A CA 1
ATOM 702 C C . PHE A 1 88 ? 1.543 0.958 -15.122 1.00 93.12 88 PHE A C 1
ATOM 704 O O . PHE A 1 88 ? 2.186 1.336 -16.103 1.00 93.12 88 PHE A O 1
ATOM 711 N N . VAL A 1 89 ? 2.137 0.358 -14.087 1.00 91.19 89 VAL A N 1
ATOM 712 C CA . VAL A 1 89 ? 3.590 0.161 -13.992 1.00 91.19 89 VAL A CA 1
ATOM 713 C C . VAL A 1 89 ? 4.003 -1.124 -14.695 1.00 91.19 89 VAL A C 1
ATOM 715 O O . VAL A 1 89 ? 4.920 -1.084 -15.512 1.00 91.19 89 VAL A O 1
ATOM 718 N N . PHE A 1 90 ? 3.339 -2.247 -14.441 1.00 91.44 90 PHE A N 1
ATOM 719 C CA . PHE A 1 90 ? 3.714 -3.531 -15.046 1.00 91.44 90 PHE A CA 1
ATOM 720 C C . PHE A 1 90 ? 3.001 -3.826 -16.368 1.00 91.44 90 PHE A C 1
ATOM 722 O O . PHE A 1 90 ? 3.371 -4.787 -17.041 1.00 91.44 90 PHE A O 1
ATOM 729 N N . LYS A 1 91 ? 2.032 -2.991 -16.779 1.00 90.69 91 LYS A N 1
ATOM 730 C CA . LYS A 1 91 ? 1.254 -3.165 -18.020 1.00 90.69 91 LYS A CA 1
ATOM 731 C C . LYS A 1 91 ? 0.615 -4.553 -18.131 1.00 90.69 91 LYS A C 1
ATOM 733 O O . LYS A 1 91 ? 0.420 -5.061 -19.233 1.00 90.69 91 LYS A O 1
ATOM 738 N N . GLN A 1 92 ? 0.302 -5.176 -16.994 1.00 90.81 92 GLN A N 1
ATOM 739 C CA . GLN A 1 92 ? -0.388 -6.459 -16.980 1.00 90.81 92 GLN A CA 1
ATOM 740 C C . GLN A 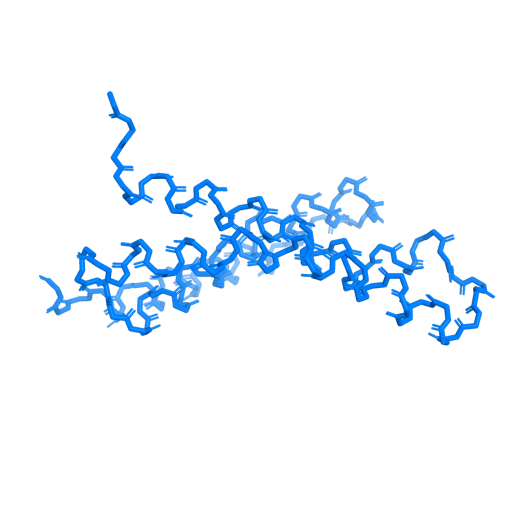1 92 ? -1.888 -6.252 -17.212 1.00 90.81 92 GLN A C 1
ATOM 742 O O . GLN A 1 92 ? -2.451 -5.253 -16.752 1.00 90.81 92 GLN A O 1
ATOM 747 N N . PRO A 1 93 ? -2.552 -7.176 -17.928 1.00 88.25 93 PRO A N 1
ATOM 748 C CA . PRO A 1 93 ? -3.980 -7.074 -18.171 1.00 88.25 93 PRO A CA 1
ATOM 749 C C . PRO A 1 93 ? -4.751 -7.206 -16.858 1.00 88.25 93 PRO A C 1
ATOM 751 O O . PRO A 1 93 ? -4.458 -8.069 -16.028 1.00 88.25 93 PRO A O 1
ATOM 754 N N . PHE A 1 94 ? -5.775 -6.370 -16.698 1.00 90.31 94 PHE A N 1
ATOM 755 C CA . PHE A 1 94 ? -6.689 -6.475 -15.570 1.00 90.31 94 PHE A CA 1
ATOM 756 C C . PHE A 1 94 ? -7.451 -7.805 -15.623 1.00 90.31 94 PHE A C 1
ATOM 758 O O . PHE A 1 94 ? -8.056 -8.145 -16.641 1.00 90.31 94 PHE A O 1
ATOM 765 N N . LYS A 1 95 ? -7.430 -8.547 -14.513 1.00 90.38 95 LYS A N 1
ATOM 766 C CA . LYS A 1 95 ? -8.156 -9.813 -14.355 1.00 90.38 95 LYS A CA 1
ATOM 767 C C . LYS A 1 95 ? -9.367 -9.632 -13.449 1.00 90.38 95 LYS A C 1
ATOM 769 O O . LYS A 1 95 ? -9.288 -8.948 -12.431 1.00 90.38 95 LYS A O 1
ATOM 774 N N . LEU A 1 96 ? -10.460 -10.321 -13.774 1.00 93.12 96 LEU A N 1
ATOM 775 C CA . LEU A 1 96 ? -11.664 -10.349 -12.933 1.00 93.12 96 LEU A CA 1
ATOM 776 C C . LEU A 1 96 ? -11.402 -10.956 -11.546 1.00 93.12 96 LEU A C 1
ATOM 778 O O . LEU A 1 96 ? -12.111 -10.631 -10.599 1.00 93.12 96 LEU A O 1
ATOM 782 N N . ASP A 1 97 ? -10.348 -11.760 -11.403 1.00 93.19 97 ASP A N 1
ATOM 783 C CA . ASP A 1 97 ? -9.908 -12.338 -10.128 1.00 93.19 97 ASP A CA 1
ATOM 784 C C . ASP A 1 97 ? -9.689 -11.270 -9.043 1.00 93.19 97 ASP A C 1
ATOM 786 O O . ASP A 1 97 ? -9.996 -11.506 -7.877 1.00 93.19 97 ASP A O 1
ATOM 790 N N . TYR A 1 98 ? -9.244 -10.063 -9.415 1.00 90.50 98 TYR A N 1
ATOM 791 C CA . TYR A 1 98 ? -9.074 -8.955 -8.468 1.00 90.50 98 TYR A CA 1
ATOM 792 C C . TYR A 1 98 ? -10.405 -8.400 -7.953 1.00 90.50 98 TYR A C 1
ATOM 794 O O . TYR A 1 98 ? -10.480 -7.945 -6.813 1.00 90.50 98 TYR A O 1
ATOM 802 N N . ILE A 1 99 ? -11.471 -8.475 -8.756 1.00 91.12 99 ILE A N 1
ATOM 803 C CA . ILE A 1 99 ? -12.822 -8.106 -8.317 1.00 91.12 99 ILE A CA 1
ATOM 804 C C . ILE A 1 99 ? -13.327 -9.137 -7.312 1.00 91.12 99 ILE A C 1
ATOM 806 O O . ILE A 1 99 ? -13.824 -8.763 -6.253 1.00 91.12 99 ILE A O 1
ATOM 810 N N . TRP A 1 100 ? -13.151 -10.428 -7.604 1.00 94.62 100 TRP A N 1
ATOM 811 C CA . TRP A 1 100 ? -13.513 -11.496 -6.672 1.00 94.62 100 TRP A CA 1
ATOM 812 C C . TRP A 1 100 ? -12.736 -11.390 -5.360 1.00 94.62 100 TRP A C 1
ATOM 814 O O . TRP A 1 100 ? -13.330 -11.497 -4.291 1.00 94.62 100 TRP A O 1
ATOM 824 N N . ALA A 1 101 ? -11.438 -11.086 -5.423 1.00 93.69 101 ALA A N 1
ATOM 825 C CA . ALA A 1 101 ? -10.624 -10.836 -4.240 1.00 93.69 101 ALA A CA 1
ATOM 826 C C . ALA A 1 101 ? -11.141 -9.639 -3.420 1.00 93.69 101 ALA A C 1
ATOM 828 O O . ALA A 1 101 ? -11.277 -9.757 -2.203 1.00 93.69 101 ALA A O 1
ATOM 829 N N . MET A 1 102 ? -11.501 -8.522 -4.068 1.00 91.44 102 MET A N 1
ATOM 830 C CA . MET A 1 102 ? -12.120 -7.376 -3.386 1.00 91.44 102 MET A CA 1
ATOM 831 C C . MET A 1 102 ? -13.458 -7.751 -2.737 1.00 91.44 102 MET A C 1
ATOM 833 O O . MET A 1 102 ? -13.696 -7.383 -1.591 1.00 91.44 102 MET A O 1
ATOM 837 N N . LEU A 1 103 ? -14.315 -8.518 -3.418 1.00 94.12 103 LEU A N 1
ATOM 838 C CA . LEU A 1 103 ? -15.585 -8.993 -2.855 1.00 94.12 103 LEU A CA 1
ATOM 839 C C . LEU 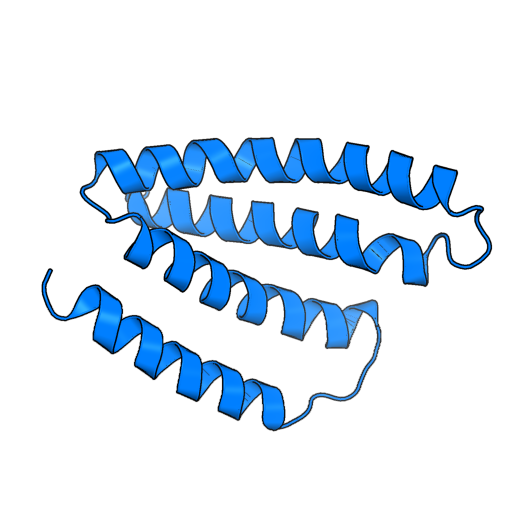A 1 103 ? -15.367 -9.886 -1.624 1.00 94.12 103 LEU A C 1
ATOM 841 O O . LEU A 1 103 ? -16.040 -9.706 -0.610 1.00 94.12 103 LEU A O 1
ATOM 845 N N .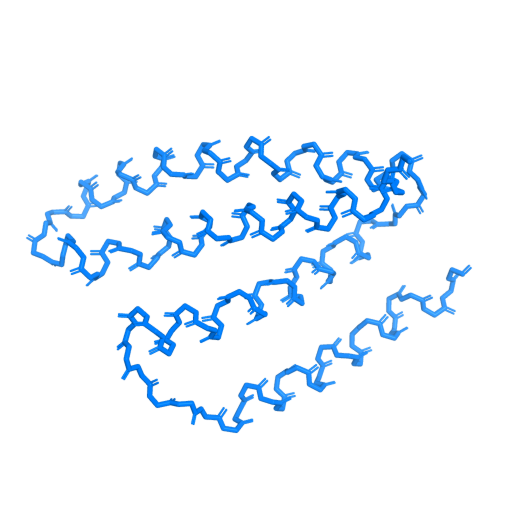 CYS A 1 104 ? -14.393 -10.797 -1.671 1.00 95.12 104 CYS A N 1
ATOM 846 C CA . CYS A 1 104 ? -14.008 -11.607 -0.515 1.00 95.12 104 CYS A CA 1
ATOM 847 C C . CYS A 1 104 ? -13.499 -10.738 0.646 1.00 95.12 104 CYS A C 1
ATOM 849 O O . CYS A 1 104 ? -13.883 -10.960 1.795 1.00 95.12 104 CYS A O 1
ATOM 851 N N . LEU A 1 105 ? -12.690 -9.712 0.357 1.00 93.44 105 LEU A N 1
ATOM 852 C CA . LEU A 1 105 ? -12.209 -8.768 1.369 1.00 93.44 105 LEU A CA 1
ATOM 853 C C . LEU A 1 105 ? -13.341 -7.958 2.004 1.00 93.44 105 LEU A C 1
ATOM 855 O O . LEU A 1 105 ? -13.284 -7.707 3.204 1.00 93.44 105 LEU A O 1
ATOM 859 N N . MET A 1 106 ? -14.398 -7.614 1.263 1.00 92.75 106 MET A N 1
ATOM 860 C CA . MET A 1 106 ? -15.585 -6.984 1.857 1.00 92.75 106 MET A CA 1
ATOM 861 C C . MET A 1 106 ? -16.256 -7.896 2.894 1.00 92.75 106 MET A C 1
ATOM 863 O O . MET A 1 106 ? -16.711 -7.414 3.930 1.00 92.75 106 MET A O 1
ATOM 867 N N . GLY A 1 107 ? -16.256 -9.214 2.667 1.00 93.25 107 GLY A N 1
ATOM 868 C CA . GLY A 1 107 ? -16.666 -10.195 3.675 1.00 93.25 107 GLY A CA 1
ATOM 869 C C . GLY A 1 107 ? -15.787 -10.141 4.929 1.00 93.25 107 GLY A C 1
ATOM 870 O O . GLY A 1 107 ? -16.307 -10.098 6.044 1.00 93.25 107 GLY A O 1
ATOM 871 N N . CYS A 1 108 ? -14.462 -10.065 4.763 1.00 92.44 108 CYS A N 1
ATOM 872 C CA . CYS A 1 108 ? -13.529 -9.896 5.883 1.00 92.44 108 CYS A CA 1
ATOM 873 C C . CYS A 1 108 ? -13.791 -8.601 6.666 1.00 92.44 108 CYS A C 1
ATOM 875 O O . CYS A 1 108 ? -13.826 -8.635 7.896 1.00 92.44 108 CYS A O 1
ATOM 877 N N . VAL A 1 109 ? -14.019 -7.481 5.969 1.00 93.31 109 VAL A N 1
ATOM 878 C CA . VAL A 1 109 ? -14.379 -6.194 6.584 1.00 93.31 109 VAL A CA 1
ATOM 879 C C . VAL A 1 109 ? -15.654 -6.353 7.409 1.00 93.31 109 VAL A C 1
ATOM 881 O O . VAL A 1 109 ? -15.658 -6.020 8.588 1.00 93.31 109 VAL A O 1
ATOM 884 N N . TYR A 1 110 ? -16.712 -6.939 6.848 1.00 93.25 110 TYR A N 1
ATOM 885 C CA . TYR A 1 110 ? -17.948 -7.160 7.598 1.00 93.25 110 TYR A CA 1
ATOM 886 C C . TYR A 1 110 ? -17.711 -7.962 8.887 1.00 93.25 110 TYR A C 1
ATOM 888 O O . TYR A 1 110 ? -18.124 -7.536 9.962 1.00 93.25 110 TYR A O 1
ATOM 896 N N . PHE A 1 111 ? -17.011 -9.099 8.818 1.00 93.00 111 PHE A N 1
ATOM 897 C CA . PHE A 1 111 ? -16.812 -9.950 9.996 1.00 93.00 111 PHE A CA 1
ATOM 898 C C . PHE A 1 111 ? -15.969 -9.311 11.095 1.00 93.00 111 PHE A C 1
ATOM 900 O O . PHE A 1 111 ? -16.208 -9.592 12.271 1.00 93.00 111 PHE A O 1
ATOM 907 N N . VAL A 1 112 ? -14.994 -8.484 10.721 1.00 91.38 112 VAL A N 1
ATOM 908 C CA . VAL A 1 112 ? -14.100 -7.825 11.674 1.00 91.38 112 VAL A CA 1
ATOM 909 C C . VAL A 1 112 ? -14.756 -6.603 12.315 1.00 91.38 112 VAL A C 1
ATOM 911 O O . VAL A 1 112 ? -14.570 -6.396 13.508 1.00 91.38 112 VAL A O 1
ATOM 914 N N . PHE A 1 113 ? -15.585 -5.863 11.577 1.00 91.31 113 PHE A N 1
ATOM 915 C CA . PHE A 1 113 ? -16.238 -4.649 12.077 1.00 91.31 113 PHE A CA 1
ATOM 916 C C . PHE A 1 113 ? -17.645 -4.878 12.666 1.00 91.31 113 PHE A C 1
ATOM 918 O O . PHE A 1 113 ? -18.215 -3.960 13.237 1.00 91.31 113 PHE A O 1
ATOM 925 N N . ARG A 1 114 ? -18.230 -6.083 12.574 1.00 88.50 114 ARG A N 1
ATOM 926 C CA . ARG A 1 114 ? -19.631 -6.346 12.995 1.00 88.50 114 ARG A CA 1
ATOM 927 C C . ARG A 1 114 ? -19.964 -6.092 14.473 1.00 88.50 114 ARG A C 1
ATOM 929 O O . ARG A 1 114 ? -21.142 -6.051 14.805 1.00 88.50 114 ARG A O 1
ATOM 936 N N . HIS A 1 115 ? -18.961 -6.073 15.352 1.00 73.69 115 HIS A N 1
ATOM 937 C CA . HIS A 1 115 ? -19.137 -5.985 16.814 1.00 73.69 115 HIS A CA 1
ATOM 938 C C . HIS A 1 115 ? -18.635 -4.657 17.401 1.00 73.69 115 HIS A C 1
ATOM 940 O O . HIS A 1 115 ? -18.570 -4.529 18.623 1.00 73.69 115 HIS A O 1
ATOM 946 N N . GLN A 1 116 ? -18.262 -3.706 16.542 1.00 64.19 116 GLN A N 1
ATOM 947 C CA . GLN A 1 116 ? -18.086 -2.296 16.899 1.00 64.19 116 GLN A CA 1
ATOM 948 C C . GLN A 1 116 ? -19.428 -1.569 16.852 1.00 64.19 116 GLN A C 1
ATOM 950 O O . GLN A 1 116 ? -19.616 -0.674 17.704 1.00 64.19 116 GLN A O 1
#

Nearest PDB structures (foldseek):
  7szt-assembly1_B  TM=5.800E-01  e=1.443E-02  Clostridiales bacterium oral taxon 876
  6s37-assembly1_B  TM=3.882E-01  e=6.538E+00  Pseudomonas putida KT2440

pLDDT: mean 93.4, std 5.97, range [57.78, 98.19]

Solvent-accessible surface area (backbone atoms only — not comparable to full-atom values): 6339 Å² total; per-residue (Å²): 131,80,54,68,65,58,51,22,51,53,27,42,47,56,16,39,52,29,44,52,42,31,76,47,43,39,70,75,76,42,63,87,51,58,68,69,58,48,51,53,55,22,50,62,34,39,54,56,14,48,68,27,40,53,59,18,54,54,49,38,48,76,70,72,49,49,74,64,48,54,51,53,52,47,53,52,46,42,52,65,51,47,53,56,45,39,39,72,74,66,63,45,81,89,56,71,65,59,54,54,50,50,55,52,47,50,52,52,48,48,70,62,54,71,85,116

Mean predicted aligned error: 3.72 Å

Foldseek 3Di:
DDDLLNLLLVLLLVLLLLLLCLVCVCVQVVVVPPPVVSNVVSVVSNVVSCVSNVSSVVSCVVVPDDPQLSVLSSVLSNLVNNQCCCCPVVVDDDDCVSVVVNVVSVVSNCVRPVVD